Protein AF-A0A0V0GDY8-F1 (afdb_monomer)

Foldseek 3Di:
DDPPPCPPVDDDDDDDDDPVDDDDQWDDDPPDIGGDDDDDPAQADPVPRDGRGYVVPDPDD

Structure (mmCIF, N/CA/C/O backbone):
data_AF-A0A0V0GDY8-F1
#
_entry.id   AF-A0A0V0GDY8-F1
#
loop_
_atom_site.group_PDB
_atom_site.id
_atom_site.type_symbol
_atom_site.label_atom_id
_atom_site.label_alt_id
_atom_site.label_comp_id
_atom_site.label_asym_id
_atom_site.label_entity_id
_atom_site.label_seq_id
_atom_site.pdbx_PDB_ins_code
_atom_site.Cartn_x
_atom_site.Cartn_y
_atom_site.Cartn_z
_atom_site.occupancy
_atom_site.B_iso_or_equiv
_atom_site.auth_seq_id
_atom_site.auth_comp_id
_atom_site.auth_asym_id
_atom_site.auth_atom_id
_atom_site.pdbx_PDB_model_num
ATOM 1 N N . MET A 1 1 ? 22.904 -15.309 12.789 1.00 40.03 1 MET A N 1
ATOM 2 C CA . MET A 1 1 ? 21.499 -15.391 13.251 1.00 40.03 1 MET A CA 1
ATOM 3 C C . MET A 1 1 ? 20.584 -15.360 12.041 1.00 40.03 1 MET A C 1
ATOM 5 O O . MET A 1 1 ? 20.747 -14.501 11.185 1.00 40.03 1 MET A O 1
ATOM 9 N N . TYR A 1 2 ? 19.722 -16.367 11.931 1.00 44.53 2 TYR A N 1
ATOM 10 C CA . TYR A 1 2 ? 18.926 -16.689 10.751 1.00 44.53 2 TYR A CA 1
ATOM 11 C C . TYR A 1 2 ? 18.072 -15.497 10.273 1.00 44.53 2 TYR A C 1
ATOM 13 O O . TYR A 1 2 ? 17.206 -14.998 10.988 1.00 44.53 2 TYR A O 1
ATOM 21 N N . ARG A 1 3 ? 18.292 -15.034 9.036 1.00 52.50 3 ARG A N 1
ATOM 22 C CA . ARG A 1 3 ? 17.316 -14.197 8.331 1.00 52.50 3 ARG A CA 1
ATOM 23 C C . ARG A 1 3 ? 16.193 -15.125 7.880 1.00 52.50 3 ARG A C 1
ATOM 25 O O . ARG A 1 3 ? 16.236 -15.630 6.763 1.00 52.50 3 ARG A O 1
ATOM 32 N N . ALA A 1 4 ? 15.222 -15.397 8.753 1.00 53.50 4 ALA A N 1
ATOM 33 C CA . ALA A 1 4 ? 13.954 -15.956 8.298 1.00 53.50 4 ALA A CA 1
ATOM 34 C C . ALA A 1 4 ? 13.371 -14.963 7.298 1.00 53.50 4 ALA A C 1
ATOM 36 O O . ALA A 1 4 ? 12.928 -13.874 7.658 1.00 53.50 4 ALA A O 1
ATOM 37 N N . THR A 1 5 ? 13.463 -15.308 6.020 1.00 54.12 5 THR A N 1
ATOM 38 C CA . THR A 1 5 ? 12.872 -14.536 4.941 1.00 54.12 5 THR A CA 1
ATOM 39 C C . THR A 1 5 ? 11.403 -14.323 5.281 1.00 54.12 5 THR A C 1
ATOM 41 O O . THR A 1 5 ? 10.686 -15.296 5.491 1.00 54.12 5 THR A O 1
ATOM 44 N N . LEU A 1 6 ? 10.949 -13.070 5.320 1.00 55.62 6 LEU A N 1
ATOM 45 C CA . LEU A 1 6 ? 9.571 -12.627 5.608 1.00 55.62 6 LEU A CA 1
ATOM 46 C C . LEU A 1 6 ? 8.502 -13.207 4.643 1.00 55.62 6 LEU A C 1
ATOM 48 O O . LEU A 1 6 ? 7.349 -12.778 4.641 1.00 55.62 6 LEU A O 1
ATOM 52 N N . ARG A 1 7 ? 8.882 -14.161 3.787 1.00 56.19 7 ARG A N 1
ATOM 53 C CA . ARG A 1 7 ? 8.068 -14.792 2.755 1.00 56.19 7 ARG A CA 1
ATOM 54 C C . ARG A 1 7 ? 7.050 -15.718 3.425 1.00 56.19 7 ARG A C 1
ATOM 56 O O . ARG A 1 7 ? 7.431 -16.699 4.050 1.00 56.19 7 ARG A O 1
ATOM 63 N N . GLY A 1 8 ? 5.765 -15.388 3.294 1.00 63.06 8 GLY A N 1
ATOM 64 C CA . GLY A 1 8 ? 4.647 -16.210 3.776 1.00 63.06 8 GLY A CA 1
ATOM 65 C C . GLY A 1 8 ? 4.075 -15.841 5.149 1.00 63.06 8 GLY A C 1
ATOM 66 O O . GLY A 1 8 ? 3.155 -16.509 5.603 1.00 63.06 8 GLY A O 1
ATOM 67 N N . ARG A 1 9 ? 4.574 -14.788 5.814 1.00 64.62 9 ARG A N 1
ATOM 68 C CA . ARG A 1 9 ? 4.084 -14.382 7.148 1.00 64.62 9 ARG A CA 1
ATOM 69 C C . ARG A 1 9 ? 3.030 -13.268 7.119 1.00 64.62 9 ARG A C 1
ATOM 71 O O . ARG A 1 9 ? 2.346 -13.059 8.112 1.00 64.62 9 ARG A O 1
ATOM 78 N N . TYR A 1 10 ? 2.904 -12.566 5.993 1.00 66.81 10 TYR A N 1
ATOM 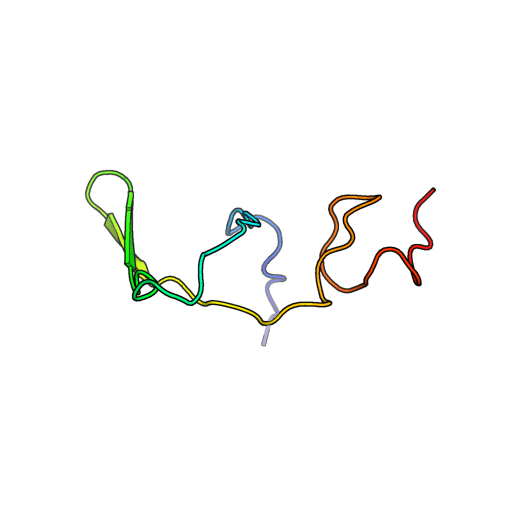79 C CA . TYR A 1 10 ? 1.991 -11.434 5.820 1.00 66.81 10 TYR A CA 1
ATOM 80 C C . TYR A 1 10 ? 1.445 -11.424 4.391 1.00 66.81 10 TYR A C 1
ATOM 82 O O . TYR A 1 10 ? 2.172 -11.761 3.452 1.00 66.81 10 TYR A O 1
ATOM 90 N N . ALA A 1 11 ? 0.196 -10.990 4.224 1.00 68.56 11 ALA A N 1
ATOM 91 C CA . ALA A 1 11 ? -0.319 -10.553 2.932 1.00 68.56 11 ALA A CA 1
ATOM 92 C C . ALA A 1 11 ? 0.084 -9.088 2.708 1.00 68.56 11 ALA A C 1
ATOM 94 O O . ALA A 1 11 ? 0.036 -8.284 3.639 1.00 68.56 11 ALA A O 1
ATOM 95 N N . ARG A 1 12 ? 0.490 -8.739 1.485 1.00 70.88 12 ARG A N 1
ATOM 96 C CA . ARG A 1 12 ? 0.693 -7.344 1.074 1.00 70.88 12 ARG A CA 1
ATOM 97 C C . ARG A 1 12 ? -0.472 -6.954 0.180 1.00 70.88 12 ARG A C 1
ATOM 99 O O . ARG A 1 12 ? -0.739 -7.652 -0.792 1.00 70.88 12 ARG A O 1
ATOM 106 N N . ILE A 1 13 ? -1.152 -5.871 0.525 1.00 69.62 13 ILE A N 1
ATOM 107 C CA . ILE A 1 13 ? -2.257 -5.316 -0.254 1.00 69.62 13 ILE A CA 1
ATOM 108 C C . ILE A 1 13 ? -1.819 -3.917 -0.671 1.00 69.62 13 ILE A C 1
ATOM 110 O O . ILE A 1 13 ? -1.361 -3.149 0.172 1.00 69.62 13 ILE A O 1
ATOM 114 N N . CYS A 1 14 ? -1.923 -3.606 -1.960 1.00 73.06 14 CYS A N 1
ATOM 115 C CA . CYS A 1 14 ? -1.788 -2.236 -2.429 1.00 73.06 14 CYS A CA 1
ATOM 116 C C . CYS A 1 14 ? -3.176 -1.624 -2.528 1.00 73.06 14 CYS A C 1
ATOM 118 O O . CYS A 1 14 ? -4.079 -2.225 -3.110 1.00 73.06 14 CYS A O 1
ATOM 120 N N . ILE A 1 15 ? -3.328 -0.456 -1.922 1.00 73.69 15 ILE A N 1
ATOM 121 C CA . ILE A 1 15 ? -4.534 0.348 -1.998 1.00 73.69 15 ILE A CA 1
ATOM 122 C C . ILE A 1 15 ? -4.122 1.763 -2.365 1.00 73.69 15 ILE A C 1
ATOM 124 O O . ILE A 1 15 ? -3.093 2.257 -1.904 1.00 73.69 15 ILE A O 1
ATOM 128 N N . GLU A 1 16 ? -4.938 2.403 -3.182 1.00 75.81 16 GLU A N 1
ATOM 129 C CA . GLU A 1 16 ? -4.867 3.840 -3.366 1.00 75.81 16 GLU A CA 1
ATOM 130 C C . GLU A 1 16 ? -5.552 4.500 -2.166 1.00 75.81 16 GLU A C 1
ATOM 132 O O . GLU A 1 16 ? -6.646 4.092 -1.762 1.00 75.81 16 GLU A O 1
ATOM 137 N N . VAL A 1 17 ? -4.889 5.476 -1.547 1.00 77.44 17 VAL A N 1
ATOM 138 C CA . VAL A 1 17 ? -5.433 6.199 -0.394 1.00 77.44 17 VAL A CA 1
ATOM 139 C C . VAL A 1 17 ? -5.448 7.682 -0.713 1.00 77.44 17 VAL A C 1
ATOM 141 O O . VAL A 1 17 ? -4.416 8.240 -1.078 1.00 77.44 17 VAL A O 1
ATOM 144 N N . SER A 1 18 ? -6.608 8.327 -0.550 1.00 78.75 18 SER A N 1
ATOM 145 C CA . SER A 1 18 ? -6.693 9.783 -0.680 1.00 78.75 18 SER A CA 1
ATOM 146 C C . SER A 1 18 ? -5.872 10.454 0.423 1.00 78.75 18 SER A C 1
ATOM 148 O O . SER A 1 18 ? -6.060 10.179 1.609 1.00 78.75 18 SER A O 1
ATOM 150 N N . VAL A 1 19 ? -4.980 11.360 0.020 1.00 75.44 19 VAL A N 1
ATOM 151 C CA . VAL A 1 19 ? -4.122 12.157 0.916 1.00 75.44 19 VAL A CA 1
ATOM 152 C C . VAL A 1 19 ? -4.920 13.257 1.632 1.00 75.44 19 VAL A C 1
ATOM 154 O O . VAL A 1 19 ? -4.470 13.823 2.624 1.00 75.44 19 VAL A O 1
ATOM 157 N N . GLU A 1 20 ? -6.132 13.547 1.160 1.00 82.19 20 GLU A N 1
ATOM 158 C CA . GLU A 1 20 ? -7.032 14.547 1.746 1.00 82.19 20 GLU A CA 1
ATOM 159 C C . GLU A 1 20 ? -7.627 14.062 3.075 1.00 82.19 20 GLU A C 1
ATOM 161 O O . GLU A 1 20 ? -8.082 14.862 3.893 1.00 82.19 20 GLU A O 1
ATOM 166 N N . GLN A 1 21 ? -7.623 12.745 3.304 1.00 78.00 21 GLN A N 1
ATOM 167 C CA . GLN A 1 21 ? -8.110 12.124 4.526 1.00 78.00 21 GLN A CA 1
ATOM 168 C C . GLN A 1 21 ? -6.962 11.556 5.359 1.00 78.00 21 GLN A C 1
ATOM 170 O O . GLN A 1 21 ? -5.974 11.029 4.854 1.00 78.00 21 GLN A O 1
ATOM 175 N N . LEU A 1 22 ? -7.126 11.618 6.681 1.00 80.81 22 LEU A N 1
ATOM 176 C CA . LEU A 1 22 ? -6.199 10.997 7.621 1.00 80.81 22 LEU A CA 1
ATOM 177 C C . LEU A 1 22 ? -6.112 9.487 7.367 1.00 80.81 22 LEU A C 1
ATOM 179 O O . LEU A 1 22 ? -7.079 8.743 7.563 1.00 80.81 22 LEU A O 1
ATOM 183 N N . VAL A 1 23 ? -4.918 9.042 6.986 1.00 83.44 23 VAL A N 1
ATOM 184 C CA . VAL A 1 23 ? -4.574 7.629 6.829 1.00 83.44 23 VAL A CA 1
ATOM 185 C C . VAL A 1 23 ? -4.789 6.877 8.141 1.00 83.44 23 VAL A C 1
ATOM 187 O O . VAL A 1 23 ? -4.361 7.301 9.217 1.00 83.44 23 VAL A O 1
ATOM 190 N N . LYS A 1 24 ? -5.460 5.725 8.065 1.00 86.44 24 LYS A N 1
ATOM 191 C CA . LYS A 1 24 ? -5.689 4.862 9.230 1.00 86.44 24 LYS A CA 1
ATOM 192 C C . LYS A 1 24 ? -4.356 4.300 9.714 1.00 86.44 24 LYS A C 1
ATOM 194 O O . LYS A 1 24 ? -3.608 3.742 8.929 1.00 86.44 24 LYS A O 1
ATOM 199 N N . THR A 1 25 ? -4.058 4.385 11.002 1.00 88.56 25 THR A N 1
ATOM 200 C CA . THR A 1 25 ? -2.795 3.854 11.553 1.00 88.56 25 THR A CA 1
ATOM 201 C C . THR A 1 25 ? -2.882 2.381 11.951 1.00 88.56 25 THR A C 1
ATOM 203 O O . THR A 1 25 ? -1.862 1.734 12.175 1.00 88.56 25 THR A O 1
ATOM 206 N N . HIS A 1 26 ? -4.096 1.833 12.030 1.00 90.06 26 HIS A N 1
ATOM 207 C CA . HIS A 1 26 ? -4.365 0.457 12.429 1.00 90.06 26 HIS A CA 1
ATOM 208 C C . HIS A 1 26 ? -5.639 -0.075 11.758 1.00 90.06 26 HIS A C 1
ATOM 210 O O . HIS A 1 26 ? -6.568 0.685 11.474 1.00 90.06 26 HIS A O 1
ATOM 216 N N . ILE A 1 27 ? -5.685 -1.388 11.531 1.00 87.56 27 ILE A N 1
ATOM 217 C CA . ILE A 1 27 ? -6.880 -2.130 11.109 1.00 87.56 27 ILE A CA 1
ATOM 218 C C . ILE A 1 27 ? -7.241 -3.190 12.137 1.00 87.56 27 ILE A C 1
ATOM 220 O O . ILE A 1 27 ? -6.380 -3.728 12.833 1.00 87.56 27 ILE A O 1
ATOM 224 N N . ARG A 1 28 ? -8.527 -3.531 12.193 1.00 90.94 28 ARG A N 1
ATOM 225 C CA . ARG A 1 28 ? -9.030 -4.609 13.037 1.00 90.94 28 ARG A CA 1
ATOM 226 C C . ARG A 1 28 ? -9.318 -5.844 12.186 1.00 90.94 28 ARG A C 1
ATOM 228 O O . ARG A 1 28 ? -10.131 -5.780 11.270 1.00 90.94 28 ARG A O 1
ATOM 235 N N . ILE A 1 29 ? -8.657 -6.958 12.492 1.00 87.88 29 ILE A N 1
ATOM 236 C CA . ILE A 1 29 ? -8.846 -8.260 11.839 1.00 87.88 29 ILE A CA 1
ATOM 237 C C . ILE A 1 29 ? -9.422 -9.211 12.891 1.00 87.88 29 ILE A C 1
ATOM 239 O O . ILE A 1 29 ? -8.703 -9.745 13.737 1.00 87.88 29 ILE A O 1
ATOM 243 N N . GLY A 1 30 ? -10.748 -9.361 12.892 1.00 89.44 30 GLY A N 1
ATOM 244 C CA . GLY A 1 30 ? -11.468 -10.061 13.958 1.00 89.44 30 GLY A CA 1
ATOM 245 C C 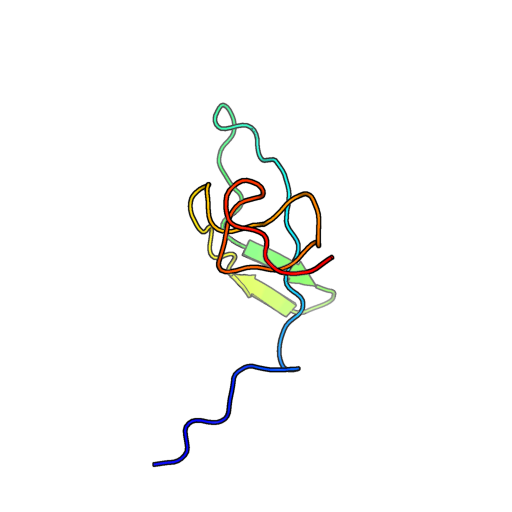. GLY A 1 30 ? -11.233 -9.402 15.323 1.00 89.44 30 GLY A C 1
ATOM 246 O O . GLY A 1 30 ? -11.641 -8.262 15.561 1.00 89.44 30 GLY A O 1
ATOM 247 N N . ASN A 1 31 ? -10.540 -10.113 16.213 1.00 92.50 31 ASN A N 1
ATOM 248 C CA . ASN A 1 31 ? -10.219 -9.636 17.564 1.00 92.50 31 ASN A CA 1
ATOM 249 C C . ASN A 1 31 ? -8.832 -8.983 17.669 1.00 92.50 31 ASN A C 1
ATOM 251 O O . ASN A 1 31 ? -8.459 -8.518 18.742 1.00 92.50 31 ASN A O 1
ATOM 255 N N . LEU A 1 32 ? -8.068 -8.944 16.575 1.00 88.50 32 LEU A N 1
ATOM 256 C CA . LEU A 1 32 ? -6.713 -8.402 16.544 1.00 88.50 32 LEU A CA 1
ATOM 257 C C . LEU A 1 32 ? -6.718 -6.974 15.999 1.00 88.50 32 LEU A C 1
ATOM 259 O O . LEU A 1 32 ? -7.400 -6.686 15.017 1.00 88.50 32 LEU A O 1
ATOM 263 N N . SER A 1 33 ? -5.922 -6.098 16.611 1.00 89.94 33 SER A N 1
ATOM 264 C CA . SER A 1 33 ? -5.581 -4.786 16.056 1.00 89.94 33 SER A CA 1
ATOM 265 C C . SER A 1 33 ? -4.170 -4.853 15.482 1.00 89.94 33 SER A C 1
ATOM 267 O O . SER A 1 33 ? -3.226 -5.189 16.197 1.00 89.94 33 SER A O 1
ATOM 269 N N . GLN A 1 34 ? -4.031 -4.573 14.191 1.00 88.06 34 GLN A N 1
ATOM 270 C CA . GLN A 1 34 ? -2.772 -4.628 13.458 1.00 88.06 34 GLN A CA 1
ATOM 271 C C . GLN A 1 34 ? -2.402 -3.220 12.995 1.00 88.06 34 GLN A C 1
ATOM 273 O O . GLN A 1 34 ? -3.192 -2.561 12.319 1.00 88.06 34 GLN A O 1
ATOM 278 N N . ASN A 1 35 ? -1.191 -2.770 13.324 1.00 85.81 35 ASN A N 1
ATOM 279 C CA . ASN A 1 35 ? -0.677 -1.490 12.838 1.00 85.81 35 ASN A CA 1
ATOM 280 C C . ASN A 1 35 ? -0.436 -1.543 11.323 1.00 85.81 35 ASN A C 1
ATOM 282 O O . ASN A 1 35 ? 0.078 -2.543 10.813 1.00 85.81 35 ASN A O 1
ATOM 286 N N . ILE A 1 36 ? -0.782 -0.459 10.627 1.00 83.56 36 ILE A N 1
ATOM 287 C CA . ILE A 1 36 ? -0.518 -0.276 9.197 1.00 83.56 36 ILE A CA 1
ATOM 288 C C . ILE A 1 36 ? 0.799 0.481 9.038 1.00 83.56 36 ILE A C 1
ATOM 290 O O . ILE A 1 36 ? 1.020 1.496 9.697 1.00 83.56 36 ILE A O 1
ATOM 294 N N 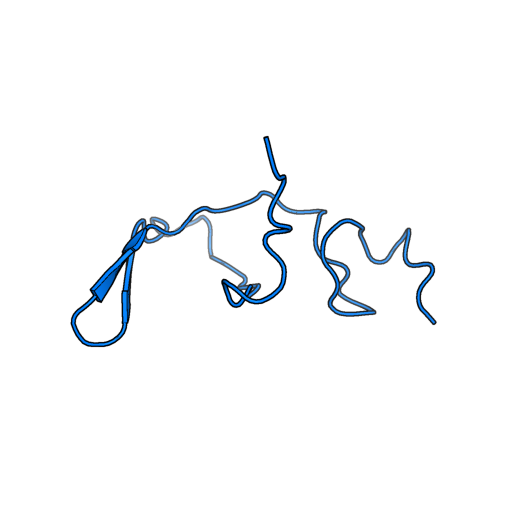. ILE A 1 37 ? 1.657 -0.001 8.141 1.00 80.44 37 ILE A N 1
ATOM 295 C CA . ILE A 1 37 ? 2.854 0.711 7.692 1.00 80.44 37 ILE A CA 1
ATOM 296 C C . ILE A 1 37 ? 2.604 1.111 6.241 1.00 80.44 37 ILE A C 1
ATOM 298 O O . ILE A 1 37 ? 2.388 0.242 5.398 1.00 80.44 37 ILE A O 1
ATOM 302 N N . TYR A 1 38 ? 2.608 2.412 5.968 1.00 77.38 38 TYR A N 1
ATOM 303 C CA . TYR A 1 38 ? 2.515 2.935 4.610 1.00 77.38 38 TYR A CA 1
ATOM 304 C C . TYR A 1 38 ? 3.918 3.026 4.019 1.00 77.38 38 TYR A C 1
ATOM 306 O O . TYR A 1 38 ? 4.811 3.617 4.625 1.00 77.38 38 TYR A O 1
ATOM 314 N N . GLU A 1 39 ? 4.106 2.438 2.843 1.00 74.31 39 GLU A N 1
ATOM 315 C CA . GLU A 1 39 ? 5.303 2.637 2.030 1.00 74.31 39 GLU A CA 1
ATOM 316 C C . GLU A 1 39 ? 4.964 3.618 0.898 1.00 74.31 39 GLU A C 1
ATOM 318 O O . GLU A 1 39 ? 3.829 3.646 0.421 1.00 74.31 39 GLU A O 1
ATOM 323 N N . GLY A 1 40 ? 5.925 4.464 0.517 1.00 70.25 40 GLY A N 1
ATOM 324 C CA . GLY A 1 40 ? 5.738 5.460 -0.540 1.00 70.25 40 GLY A CA 1
ATOM 325 C C . GLY A 1 40 ? 5.528 4.838 -1.924 1.00 70.25 40 GLY A C 1
ATOM 326 O O . GLY A 1 40 ? 5.767 3.647 -2.139 1.00 70.25 40 GLY A O 1
ATOM 327 N N . GLU A 1 41 ? 5.091 5.661 -2.876 1.00 70.69 41 GLU A N 1
ATOM 328 C CA . GLU A 1 41 ? 4.887 5.237 -4.262 1.00 70.69 41 GLU A CA 1
ATOM 329 C C . GLU A 1 41 ? 6.184 4.748 -4.932 1.00 70.69 41 GLU A C 1
ATOM 331 O O . GLU A 1 41 ? 7.298 5.012 -4.480 1.00 70.69 41 GLU A O 1
ATOM 336 N N . GLY A 1 42 ? 6.045 4.029 -6.049 1.00 75.81 42 GLY A N 1
ATOM 337 C CA . GLY A 1 42 ? 7.188 3.637 -6.882 1.00 75.81 42 GLY A CA 1
ATOM 338 C C . GLY A 1 42 ? 7.831 2.293 -6.530 1.00 75.81 42 GLY A C 1
ATOM 339 O O . GLY A 1 42 ? 8.873 1.946 -7.081 1.00 75.81 42 GLY A O 1
ATOM 340 N N . ILE A 1 43 ? 7.211 1.505 -5.653 1.00 80.19 43 ILE A N 1
ATOM 341 C CA . ILE A 1 43 ? 7.700 0.161 -5.312 1.00 80.19 43 ILE A CA 1
ATOM 342 C C . ILE A 1 43 ? 6.834 -0.967 -5.871 1.00 80.19 43 ILE A C 1
ATOM 344 O O . ILE A 1 43 ? 7.304 -2.099 -5.925 1.00 80.19 43 ILE A O 1
ATOM 348 N N . LEU A 1 44 ? 5.585 -0.703 -6.261 1.00 84.62 44 LEU A N 1
ATOM 349 C CA . LEU A 1 44 ? 4.704 -1.713 -6.843 1.00 84.62 44 LEU A CA 1
ATOM 350 C C . LEU A 1 44 ? 4.742 -1.642 -8.367 1.00 84.62 44 LEU A C 1
ATOM 352 O O . LEU A 1 44 ? 4.518 -0.590 -8.966 1.00 84.62 44 LEU A O 1
ATOM 356 N N . CYS A 1 45 ? 4.928 -2.796 -8.996 1.00 86.56 45 CYS A N 1
ATOM 357 C CA . CYS A 1 45 ? 4.739 -2.942 -10.423 1.00 86.56 45 CYS A CA 1
ATOM 358 C C . CYS A 1 45 ? 3.270 -3.243 -10.717 1.00 86.56 45 CYS A C 1
ATOM 360 O O . CYS A 1 45 ? 2.774 -4.318 -10.375 1.00 86.56 45 CYS A O 1
ATOM 362 N N . LEU A 1 46 ? 2.591 -2.314 -11.390 1.00 84.69 46 LEU A N 1
ATOM 363 C CA . LEU A 1 46 ? 1.190 -2.477 -11.790 1.00 84.69 46 LEU A CA 1
ATOM 364 C C . LEU A 1 46 ? 1.014 -3.473 -12.950 1.00 84.69 46 LEU A C 1
ATOM 366 O O . LEU A 1 46 ? -0.091 -3.949 -13.171 1.00 84.69 46 LEU A O 1
ATOM 370 N N . SER A 1 47 ? 2.094 -3.813 -13.664 1.00 86.62 47 SER A N 1
ATOM 371 C CA . SER A 1 47 ? 2.068 -4.826 -14.730 1.00 86.62 47 SER A CA 1
ATOM 372 C C . SER A 1 47 ? 2.090 -6.258 -14.178 1.00 86.62 47 SER A C 1
ATOM 374 O O . SER A 1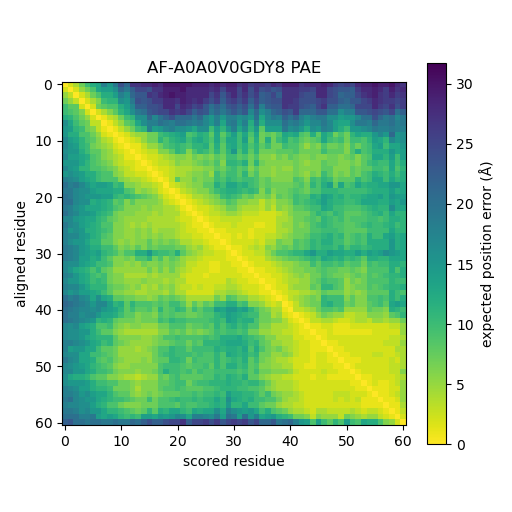 47 ? 1.234 -7.067 -14.522 1.00 86.62 47 SER A O 1
ATOM 376 N N . CYS A 1 48 ? 3.029 -6.582 -13.278 1.00 87.44 48 CYS A N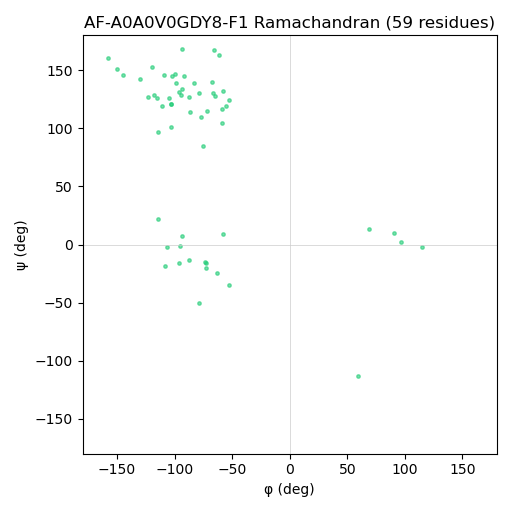 1
ATOM 377 C CA . CYS A 1 48 ? 3.211 -7.955 -12.781 1.00 87.44 48 CYS A CA 1
ATOM 378 C C . CYS A 1 48 ? 2.732 -8.183 -11.335 1.00 87.44 48 CYS A C 1
ATOM 380 O O . CYS A 1 48 ? 2.858 -9.293 -10.813 1.00 87.44 48 CYS A O 1
ATOM 382 N N . GLY A 1 49 ? 2.240 -7.141 -10.655 1.00 82.56 49 GLY A N 1
ATOM 383 C CA . GLY A 1 49 ? 1.736 -7.203 -9.278 1.00 82.56 49 GLY A CA 1
ATOM 384 C C . GLY A 1 49 ? 2.807 -7.444 -8.206 1.00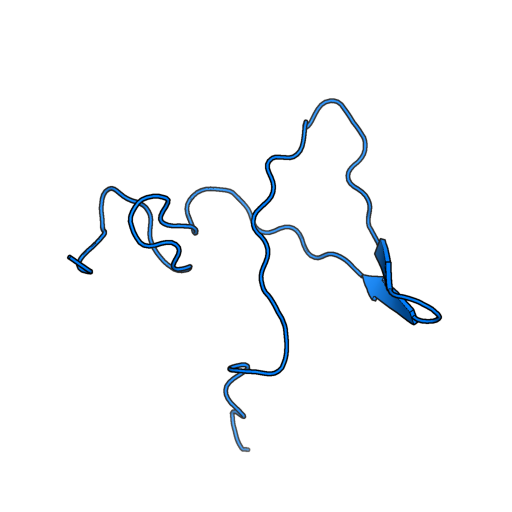 82.56 49 GLY A C 1
ATOM 385 O O . GLY A 1 49 ? 2.479 -7.784 -7.069 1.00 82.56 49 GLY A O 1
ATOM 386 N N . ARG A 1 50 ? 4.099 -7.313 -8.541 1.00 82.44 50 ARG A N 1
ATOM 387 C CA . ARG A 1 50 ? 5.218 -7.564 -7.615 1.00 82.44 50 ARG A CA 1
ATOM 388 C C . ARG A 1 50 ? 5.767 -6.267 -7.034 1.00 82.44 50 ARG A C 1
ATOM 390 O O . ARG A 1 50 ? 5.825 -5.244 -7.707 1.00 82.44 50 ARG A O 1
ATOM 397 N N . VAL A 1 51 ? 6.232 -6.348 -5.791 1.00 81.56 51 VAL A N 1
ATOM 398 C CA . VAL A 1 51 ? 6.876 -5.238 -5.075 1.00 81.56 51 VAL A CA 1
ATOM 399 C C . VAL A 1 51 ? 8.396 -5.278 -5.285 1.00 81.56 51 VAL A C 1
ATOM 401 O O . VAL A 1 51 ? 8.984 -6.358 -5.341 1.00 81.56 51 VAL A O 1
ATOM 404 N N . GLY A 1 52 ? 9.030 -4.111 -5.363 1.00 82.44 52 GLY A N 1
ATOM 405 C CA . GLY A 1 52 ? 10.468 -3.897 -5.531 1.00 82.44 52 GLY A CA 1
ATOM 406 C C . GLY A 1 52 ? 10.862 -3.223 -6.850 1.00 82.44 52 GLY A C 1
ATOM 407 O O . GLY A 1 52 ? 12.046 -2.987 -7.057 1.00 82.44 52 GLY A O 1
ATOM 408 N N . HIS A 1 53 ? 9.911 -2.936 -7.742 1.00 88.44 53 HIS A N 1
ATOM 409 C CA . HIS A 1 53 ? 10.150 -2.228 -9.004 1.00 88.44 53 HIS A CA 1
ATOM 410 C C . HIS A 1 53 ? 8.859 -1.583 -9.520 1.00 88.44 53 HIS A C 1
ATOM 412 O O . HIS A 1 53 ? 7.769 -2.003 -9.140 1.00 88.44 53 HIS A O 1
ATOM 418 N N . THR A 1 54 ? 8.977 -0.602 -10.416 1.00 89.75 54 THR A N 1
ATOM 419 C CA . THR A 1 54 ? 7.837 -0.037 -11.155 1.00 89.75 54 THR A CA 1
ATOM 420 C C . THR A 1 54 ? 7.657 -0.722 -12.505 1.00 89.75 54 THR A C 1
ATOM 422 O O . THR A 1 54 ? 8.545 -1.429 -12.985 1.00 89.75 54 THR A O 1
ATOM 425 N N . THR A 1 55 ? 6.524 -0.466 -13.160 1.00 89.12 55 THR A N 1
ATOM 426 C CA . THR A 1 55 ? 6.217 -0.979 -14.504 1.00 89.12 55 THR A CA 1
ATOM 427 C C . THR A 1 55 ? 7.319 -0.683 -15.527 1.00 89.12 55 THR A C 1
ATOM 429 O O . THR A 1 55 ? 7.614 -1.536 -16.358 1.00 89.12 55 THR A O 1
ATOM 432 N N . HIS A 1 56 ? 7.991 0.470 -15.425 1.00 88.56 56 HIS A N 1
ATOM 433 C CA . HIS A 1 56 ? 9.091 0.850 -16.320 1.00 88.56 56 HIS A CA 1
ATOM 434 C C . HIS A 1 56 ? 10.312 -0.076 -16.237 1.00 88.56 56 HIS A C 1
ATOM 436 O O . HIS A 1 56 ? 11.067 -0.173 -17.199 1.00 88.56 56 HIS A O 1
ATOM 442 N N . TYR A 1 57 ? 10.499 -0.767 -15.111 1.00 87.62 57 TYR A N 1
ATOM 443 C CA . TYR A 1 57 ? 11.634 -1.659 -14.862 1.00 87.62 57 TYR A CA 1
ATOM 444 C C . TYR A 1 57 ? 11.193 -3.122 -14.722 1.00 87.62 57 TYR A C 1
ATOM 446 O O . TYR A 1 57 ? 11.874 -3.930 -14.087 1.00 87.62 57 TYR A O 1
ATOM 454 N N . CYS A 1 58 ? 10.026 -3.477 -15.265 1.00 90.44 58 CYS A N 1
ATOM 455 C CA . CYS A 1 58 ? 9.501 -4.827 -15.140 1.00 90.44 58 CYS A CA 1
ATOM 456 C C . CYS A 1 58 ? 10.203 -5.798 -16.096 1.00 90.44 58 CYS A C 1
ATOM 458 O O . CYS A 1 58 ? 9.991 -5.760 -17.302 1.00 90.44 58 CYS A O 1
ATOM 460 N N . GLY A 1 59 ? 11.017 -6.696 -15.536 1.00 88.56 59 GLY A N 1
ATOM 461 C CA . GLY A 1 59 ? 11.638 -7.811 -16.264 1.00 88.56 59 GLY A CA 1
ATOM 462 C C . GLY A 1 59 ? 10.848 -9.123 -16.199 1.00 88.56 59 GLY A C 1
ATOM 463 O O . GLY A 1 59 ? 11.368 -10.162 -16.592 1.00 88.56 59 GLY A O 1
ATOM 464 N N . TYR A 1 60 ? 9.633 -9.101 -15.646 1.00 80.06 60 TYR A N 1
ATOM 465 C CA . TYR A 1 60 ? 8.760 -10.269 -15.558 1.00 80.06 60 TYR A CA 1
ATOM 466 C C . TYR A 1 60 ? 7.677 -10.140 -16.627 1.00 80.06 60 TYR A C 1
ATOM 468 O O . TYR A 1 60 ? 6.736 -9.369 -16.445 1.00 80.06 60 TYR A O 1
ATOM 476 N N . ILE A 1 61 ? 7.867 -10.865 -17.730 1.00 64.44 61 ILE A N 1
ATOM 477 C CA . ILE A 1 61 ? 6.917 -11.021 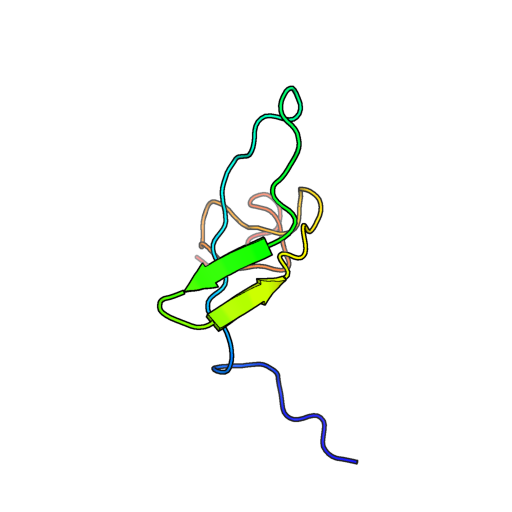-18.838 1.00 64.44 61 ILE A CA 1
ATOM 478 C C . ILE A 1 61 ? 6.371 -12.445 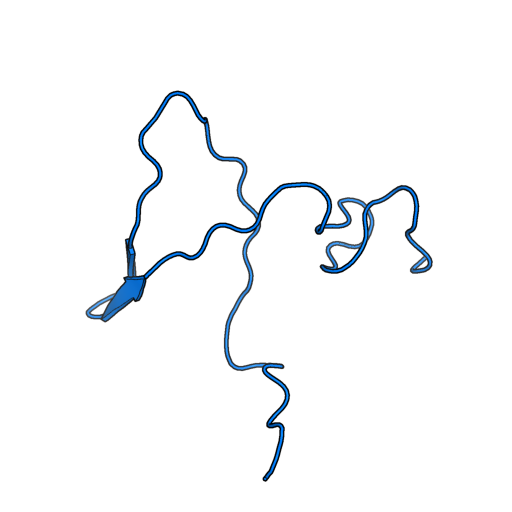-18.780 1.00 64.44 61 ILE A C 1
ATOM 480 O O . ILE A 1 61 ? 7.205 -13.364 -18.593 1.00 64.44 61 ILE A O 1
#

Radius of gyration: 14.7 Å; Cα contacts (8 Å, |Δi|>4): 46; chains: 1; bounding box: 33×31×36 Å

Mean predicted aligned error: 9.6 Å

Solvent-accessible surface area (backbone atoms only — not comparable to full-atom values): 4448 Å² total; per-residue (Å²): 133,85,80,75,69,76,77,85,80,66,89,87,81,88,75,92,74,69,84,92,48,87,78,72,60,56,49,72,60,89,93,44,80,44,76,56,81,88,76,76,88,73,34,57,13,85,77,72,75,45,77,80,34,30,57,93,68,60,86,74,128

Organism: Solanum chacoense (NCBI:txid4108)

pLDDT: mean 77.75, std 12.31, range [40.03, 92.5]

Nearest PDB structures (foldseek):
  8glv-assembly1_PD  TM=3.390E-01  e=4.930E+00  Chlamydomonas reinhardtii
  8iuf-assembly1_QB  TM=3.798E-01  e=9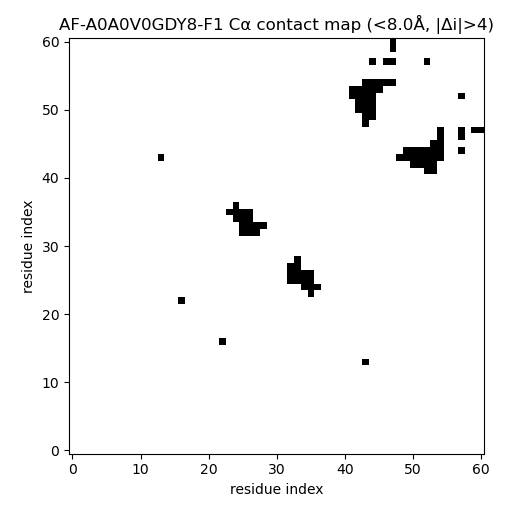.799E+00  Euglena gracilis

Secondary structure (DSSP, 8-state):
------TTS---------TTSPPPSEEEETTEEEE--PPPSSSB-TTT--BSS-GGG----

Sequence (61 aa):
MYRATLRGRYARICIEVSVEQLVKTHIRIGNLSQNIIYEGEGILCLSCGRVGHTTHYCGYI